Protein AF-A0A1J1LQ56-F1 (afdb_monomer)

Organism: NCBI:txid671072

Secondary structure (DSSP, 8-state):
-HHHHHHHHHHHHHHHHHHH-GGGHHHHHHHTSSSSB-HHHHHHHHHHH-TTS-TTHHHHHHHSTTEEEEETTEEEE-TTSPP----
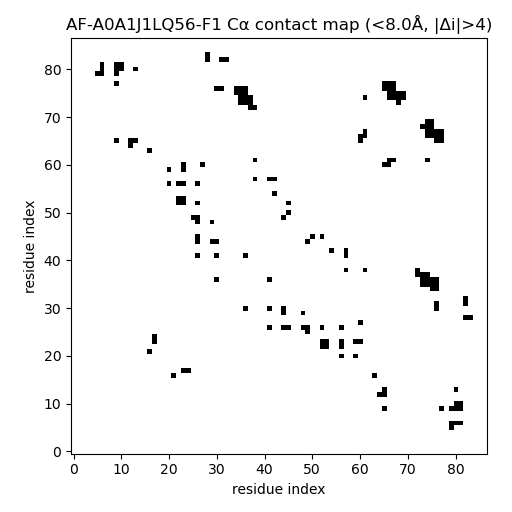
Structure (mmCIF, N/CA/C/O backbone):
data_AF-A0A1J1LQ56-F1
#
_entry.id   AF-A0A1J1LQ56-F1
#
loop_
_atom_site.group_PDB
_atom_site.id
_atom_site.type_symbol
_atom_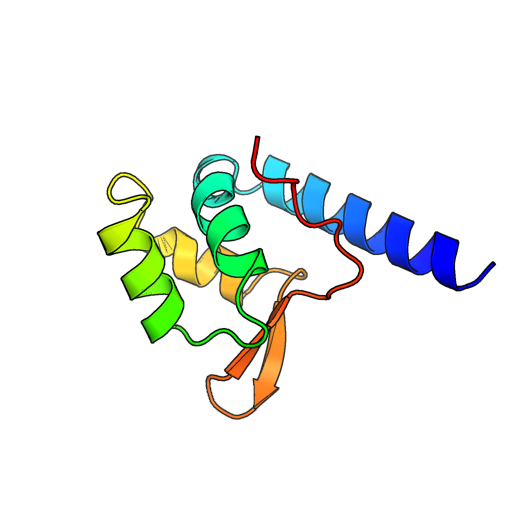site.label_atom_id
_atom_site.label_alt_id
_atom_site.label_comp_id
_atom_site.label_asym_id
_atom_site.label_entity_id
_atom_site.label_seq_id
_atom_site.pdbx_PDB_ins_code
_atom_site.Cartn_x
_atom_site.Cartn_y
_atom_site.Cartn_z
_atom_site.occupancy
_atom_site.B_iso_or_equiv
_atom_site.auth_seq_id
_atom_site.auth_comp_id
_atom_site.auth_asym_id
_atom_site.auth_atom_id
_atom_site.pdbx_PDB_model_num
ATOM 1 N N . MET A 1 1 ? 22.537 11.723 -14.459 1.00 52.53 1 MET A N 1
ATOM 2 C CA . MET A 1 1 ? 21.333 12.380 -15.013 1.00 52.53 1 MET A CA 1
ATOM 3 C C . MET A 1 1 ? 20.097 11.481 -14.960 1.00 52.53 1 MET A C 1
ATOM 5 O O . MET A 1 1 ? 19.094 11.926 -14.443 1.00 52.53 1 MET A O 1
ATOM 9 N N . VAL A 1 2 ? 20.145 10.217 -15.410 1.00 57.59 2 VAL A N 1
ATOM 10 C CA . VAL A 1 2 ? 18.956 9.324 -15.399 1.00 57.59 2 VAL A CA 1
ATOM 11 C C . VAL A 1 2 ? 18.510 8.880 -13.992 1.00 57.59 2 VAL A C 1
ATOM 13 O O . VAL A 1 2 ? 17.319 8.707 -13.776 1.00 57.59 2 VAL A O 1
ATOM 16 N N . HIS A 1 3 ? 19.434 8.705 -13.040 1.00 59.25 3 HIS A N 1
ATOM 17 C CA . HIS A 1 3 ? 19.104 8.315 -11.657 1.00 59.25 3 HIS A CA 1
ATOM 18 C C . HIS A 1 3 ? 18.302 9.401 -10.916 1.00 59.25 3 HIS A C 1
ATOM 20 O O . HIS A 1 3 ? 17.324 9.095 -10.252 1.00 59.25 3 HIS A O 1
ATOM 26 N N . ASP A 1 4 ? 18.654 10.667 -11.150 1.00 72.12 4 ASP A N 1
ATOM 27 C CA . ASP A 1 4 ? 18.020 11.852 -10.557 1.00 72.12 4 ASP A CA 1
ATOM 28 C C . ASP A 1 4 ? 16.536 11.974 -10.958 1.00 72.12 4 ASP A C 1
ATOM 30 O O . ASP A 1 4 ? 15.662 12.168 -10.123 1.00 72.12 4 ASP A O 1
ATOM 34 N N . ILE A 1 5 ? 16.223 11.723 -12.237 1.00 76.62 5 ILE A N 1
ATOM 35 C CA . ILE A 1 5 ? 14.846 11.786 -12.756 1.00 76.62 5 ILE A CA 1
ATOM 36 C C . ILE A 1 5 ? 13.960 10.675 -12.171 1.00 76.62 5 ILE A C 1
ATOM 38 O O . ILE A 1 5 ? 12.783 10.907 -11.901 1.00 76.62 5 ILE A O 1
ATOM 42 N N . ARG A 1 6 ? 14.494 9.457 -11.991 1.00 71.69 6 ARG A N 1
ATOM 43 C CA . ARG A 1 6 ? 13.712 8.350 -11.409 1.00 71.69 6 ARG A CA 1
ATOM 44 C C . ARG A 1 6 ? 13.374 8.617 -9.954 1.00 71.69 6 ARG A C 1
ATOM 46 O O . ARG A 1 6 ? 12.244 8.377 -9.549 1.00 71.69 6 ARG A O 1
ATOM 53 N N . GLN A 1 7 ? 14.330 9.166 -9.216 1.00 74.81 7 GLN A N 1
ATOM 54 C CA . GLN A 1 7 ? 14.147 9.501 -7.815 1.00 74.81 7 GLN A CA 1
ATOM 55 C C . GLN A 1 7 ? 13.136 10.640 -7.641 1.00 74.81 7 GLN A C 1
ATOM 57 O O . GLN A 1 7 ? 12.190 10.498 -6.879 1.00 74.81 7 GLN A O 1
ATOM 62 N N . GLN A 1 8 ? 13.216 11.689 -8.467 1.00 81.12 8 GLN A N 1
ATOM 63 C CA . GLN A 1 8 ? 12.196 12.747 -8.511 1.00 81.12 8 GLN A CA 1
ATOM 64 C C . GLN A 1 8 ? 10.792 12.217 -8.837 1.00 81.12 8 GLN A C 1
ATOM 66 O O . GLN A 1 8 ? 9.799 12.675 -8.276 1.00 81.12 8 GLN A O 1
ATOM 71 N N . LEU A 1 9 ? 10.688 11.251 -9.755 1.00 82.88 9 LEU A N 1
ATOM 72 C CA . LEU A 1 9 ? 9.407 10.634 -10.097 1.00 82.88 9 LEU A CA 1
ATOM 73 C C . LEU A 1 9 ? 8.862 9.777 -8.948 1.00 82.88 9 LEU A C 1
ATOM 75 O O . LEU A 1 9 ? 7.652 9.753 -8.724 1.00 82.88 9 LEU A O 1
ATOM 79 N N . ALA A 1 10 ? 9.741 9.071 -8.241 1.00 81.12 10 ALA A N 1
ATOM 80 C CA . ALA A 1 10 ? 9.389 8.272 -7.079 1.00 81.12 10 ALA A CA 1
ATOM 81 C C . ALA A 1 10 ? 8.889 9.157 -5.926 1.00 81.12 10 ALA A C 1
ATOM 83 O O . ALA A 1 10 ? 7.815 8.892 -5.385 1.00 81.12 10 ALA A O 1
ATOM 84 N N . ASP A 1 11 ? 9.591 10.256 -5.641 1.00 84.75 11 ASP A N 1
ATOM 85 C CA . ASP A 1 11 ? 9.189 11.256 -4.647 1.00 84.75 11 ASP A CA 1
ATOM 86 C C . ASP A 1 11 ? 7.826 11.862 -4.997 1.00 84.75 11 ASP A C 1
ATOM 88 O O . ASP A 1 11 ? 6.917 11.871 -4.171 1.00 84.75 11 ASP A O 1
ATOM 92 N N . HIS A 1 12 ? 7.622 12.258 -6.257 1.00 88.50 12 HIS A N 1
ATOM 93 C CA . HIS A 1 12 ? 6.348 12.828 -6.694 1.00 88.50 12 HIS A CA 1
ATOM 94 C C . HIS A 1 12 ? 5.172 11.846 -6.555 1.00 88.50 12 HIS A C 1
ATOM 96 O O . HIS A 1 12 ? 4.065 12.229 -6.174 1.00 88.50 12 HIS A O 1
ATOM 102 N N . ARG A 1 13 ? 5.390 10.558 -6.848 1.00 89.44 13 ARG A N 1
ATOM 103 C CA . ARG A 1 13 ? 4.365 9.519 -6.653 1.00 89.44 13 ARG A CA 1
ATOM 104 C C . ARG A 1 13 ? 4.068 9.293 -5.174 1.00 89.44 13 ARG A C 1
ATOM 106 O O . ARG A 1 13 ? 2.913 9.040 -4.836 1.00 89.44 13 ARG A O 1
ATOM 113 N N . LEU A 1 14 ? 5.087 9.359 -4.319 1.00 89.81 14 LEU A N 1
ATOM 114 C CA . LEU A 1 14 ? 4.939 9.207 -2.875 1.00 89.81 14 LEU A CA 1
ATOM 115 C C . LEU A 1 14 ? 4.161 10.385 -2.280 1.00 89.81 14 LEU A C 1
ATOM 117 O O . LEU A 1 14 ? 3.226 10.161 -1.517 1.00 89.81 14 LEU A O 1
ATOM 121 N N . GLU A 1 15 ? 4.481 11.615 -2.681 1.00 91.38 15 GLU A N 1
ATOM 122 C CA . GLU A 1 15 ? 3.738 12.822 -2.303 1.00 91.38 15 GLU A CA 1
ATOM 123 C C . GLU A 1 15 ? 2.269 12.724 -2.731 1.00 91.38 15 GLU A C 1
ATOM 125 O O . GLU A 1 15 ? 1.369 12.852 -1.900 1.00 91.38 15 GLU A O 1
ATOM 130 N N . ALA A 1 16 ? 2.012 12.394 -4.001 1.00 92.00 16 ALA A N 1
ATOM 131 C CA . ALA A 1 16 ? 0.653 12.237 -4.517 1.00 92.00 16 ALA A CA 1
ATOM 132 C C . ALA A 1 16 ? -0.132 11.125 -3.795 1.00 92.00 16 ALA A C 1
ATOM 134 O O . ALA A 1 16 ? -1.346 11.232 -3.595 1.00 92.00 16 ALA A O 1
ATOM 135 N N . PHE A 1 17 ? 0.545 10.046 -3.395 1.00 92.31 17 PHE A N 1
ATOM 136 C CA . PHE A 1 17 ? -0.064 8.988 -2.597 1.00 92.31 17 PHE A CA 1
ATOM 137 C C . PHE A 1 17 ? -0.402 9.474 -1.184 1.00 92.31 17 PHE A C 1
ATOM 139 O O . PHE A 1 17 ? -1.520 9.247 -0.725 1.00 92.31 17 PHE A O 1
ATOM 146 N N . ALA A 1 18 ? 0.523 10.168 -0.518 1.00 92.56 18 ALA A N 1
ATOM 147 C CA . ALA A 1 18 ? 0.337 10.686 0.835 1.00 92.56 18 ALA A CA 1
ATOM 148 C C . ALA A 1 18 ? -0.805 11.711 0.915 1.00 92.56 18 ALA A C 1
ATOM 150 O O . ALA A 1 18 ? -1.586 11.690 1.866 1.00 92.56 18 ALA A O 1
ATOM 151 N N . GLU A 1 19 ? -0.950 12.563 -0.103 1.00 93.56 19 GLU A N 1
ATOM 152 C CA . GLU A 1 19 ? -2.073 13.500 -0.209 1.00 93.56 19 GLU A CA 1
ATOM 153 C C . GLU A 1 19 ? -3.417 12.779 -0.363 1.00 93.56 19 GLU A C 1
ATOM 155 O O . GLU A 1 19 ? -4.423 13.183 0.226 1.00 93.56 19 GLU A O 1
ATOM 160 N N . ARG A 1 20 ? -3.449 11.697 -1.151 1.00 93.38 20 ARG A N 1
ATOM 161 C CA . ARG A 1 20 ? -4.683 10.961 -1.448 1.00 93.38 20 ARG A CA 1
ATOM 162 C C . ARG A 1 20 ? -5.091 9.999 -0.333 1.00 93.38 20 ARG A C 1
ATOM 164 O O . ARG A 1 20 ? -6.285 9.834 -0.086 1.00 93.38 20 ARG A O 1
ATOM 171 N N . PHE A 1 21 ? -4.120 9.371 0.325 1.00 93.31 21 PHE A N 1
ATOM 172 C CA . PHE A 1 21 ? -4.326 8.302 1.303 1.00 93.31 21 PHE A CA 1
ATOM 173 C C . PHE A 1 21 ? -3.498 8.525 2.582 1.00 93.31 21 PHE A C 1
ATOM 175 O O . PHE A 1 21 ? -2.685 7.676 2.958 1.00 93.31 21 PHE A O 1
ATOM 182 N N . PRO A 1 22 ? -3.713 9.634 3.314 1.00 90.31 22 PRO A N 1
ATOM 183 C CA . PRO A 1 22 ? -2.874 9.992 4.460 1.00 90.31 22 PRO A CA 1
ATOM 184 C C . PRO A 1 22 ? -2.898 8.943 5.582 1.00 90.31 22 PRO A C 1
ATOM 186 O O . PRO A 1 22 ? -1.901 8.746 6.266 1.00 90.31 22 PRO A O 1
ATOM 189 N N . LYS A 1 23 ? -4.015 8.222 5.749 1.00 91.44 23 LYS A N 1
ATOM 190 C CA . LYS A 1 23 ? -4.170 7.161 6.763 1.00 91.44 23 LYS A CA 1
ATOM 191 C C . LYS A 1 23 ? -3.514 5.826 6.384 1.00 91.44 23 LYS A C 1
ATOM 193 O O . LYS A 1 23 ? -3.440 4.927 7.215 1.00 91.44 23 LYS A O 1
ATOM 198 N N . THR A 1 24 ? -3.065 5.687 5.139 1.00 94.44 24 THR A N 1
ATOM 199 C CA . THR A 1 24 ? -2.441 4.462 4.616 1.00 94.44 24 THR A CA 1
ATOM 200 C C . THR A 1 24 ? -0.913 4.524 4.708 1.00 94.44 24 THR A C 1
ATOM 202 O O . THR A 1 24 ? -0.233 3.519 4.507 1.00 94.44 24 THR A O 1
ATOM 205 N N . MET A 1 25 ? -0.358 5.689 5.056 1.00 92.69 25 MET A N 1
ATOM 206 C CA . MET A 1 25 ? 1.084 5.918 5.073 1.00 92.69 25 MET A CA 1
ATOM 207 C C . MET A 1 25 ? 1.839 5.003 6.032 1.00 92.69 25 MET A C 1
ATOM 209 O O . MET A 1 25 ? 2.863 4.448 5.643 1.00 92.69 25 MET A O 1
ATOM 213 N N . ASP A 1 26 ? 1.316 4.771 7.235 1.00 92.94 26 ASP A N 1
ATOM 214 C CA . ASP A 1 26 ? 1.990 3.907 8.208 1.00 92.94 26 ASP A CA 1
ATOM 215 C C . ASP A 1 26 ? 2.082 2.460 7.697 1.00 92.94 26 ASP A C 1
ATOM 217 O O . ASP A 1 26 ? 3.135 1.826 7.778 1.00 92.94 26 ASP A O 1
ATOM 221 N N . LEU A 1 27 ? 1.017 1.954 7.060 1.00 94.81 27 LEU A N 1
ATOM 222 C CA . LEU A 1 27 ? 1.034 0.636 6.421 1.00 94.81 27 LEU A CA 1
ATOM 223 C C . LEU A 1 27 ? 2.009 0.591 5.237 1.00 94.81 27 LEU A C 1
ATOM 225 O O . LEU A 1 27 ? 2.726 -0.398 5.072 1.00 94.81 27 LEU A O 1
ATOM 229 N N . LEU A 1 28 ? 2.059 1.653 4.427 1.00 93.31 28 LEU A N 1
ATOM 230 C CA . LEU A 1 28 ? 2.987 1.756 3.301 1.00 93.31 28 LEU A CA 1
ATOM 231 C C . LEU A 1 28 ? 4.449 1.715 3.774 1.00 93.31 28 LEU A C 1
ATOM 233 O O . LEU A 1 28 ? 5.262 1.032 3.155 1.00 93.31 28 LEU A O 1
ATOM 237 N N . CYS A 1 29 ? 4.776 2.364 4.893 1.00 91.12 29 CYS A N 1
ATOM 238 C CA . CYS A 1 29 ? 6.110 2.303 5.497 1.00 91.12 29 CYS A CA 1
ATOM 239 C C . CYS A 1 29 ? 6.513 0.863 5.848 1.00 91.12 29 CYS A C 1
ATOM 241 O O . CYS A 1 29 ? 7.631 0.443 5.549 1.00 91.12 29 CYS A O 1
ATOM 243 N N . HIS A 1 30 ? 5.598 0.074 6.419 1.00 91.44 30 HIS A N 1
ATOM 244 C CA . HIS A 1 30 ? 5.842 -1.350 6.671 1.00 91.44 30 HIS A CA 1
ATOM 245 C C . HIS A 1 30 ? 5.952 -2.167 5.375 1.00 91.44 30 HIS A C 1
ATOM 247 O O . HIS A 1 30 ? 6.757 -3.096 5.297 1.00 91.44 30 HIS A O 1
ATOM 253 N N . ALA A 1 31 ? 5.169 -1.819 4.353 1.00 91.56 31 ALA A N 1
ATOM 254 C CA . ALA A 1 31 ? 5.173 -2.479 3.051 1.00 91.56 31 ALA A CA 1
ATOM 255 C C . ALA A 1 31 ? 6.421 -2.169 2.203 1.00 91.56 31 ALA A C 1
ATOM 257 O O . ALA A 1 31 ? 6.762 -2.960 1.329 1.00 91.56 31 ALA A O 1
ATOM 258 N N . ALA A 1 32 ? 7.121 -1.063 2.463 1.00 88.31 32 ALA A N 1
ATOM 259 C CA . ALA A 1 32 ? 8.352 -0.695 1.761 1.00 88.31 32 ALA A CA 1
ATOM 260 C C . ALA A 1 32 ? 9.557 -1.582 2.126 1.00 88.31 32 ALA A C 1
ATOM 262 O O . ALA A 1 32 ? 10.543 -1.604 1.395 1.00 88.31 32 ALA A O 1
ATOM 263 N N . PHE A 1 33 ? 9.498 -2.311 3.248 1.00 83.75 33 PHE A N 1
ATOM 264 C CA . PHE A 1 33 ? 10.599 -3.169 3.696 1.00 83.75 33 PHE A CA 1
ATOM 265 C C . PHE A 1 33 ? 10.678 -4.524 2.958 1.00 83.75 33 PHE A C 1
ATOM 267 O O . PHE A 1 33 ? 11.774 -4.914 2.547 1.00 83.75 33 PHE A O 1
ATOM 274 N N . PRO A 1 34 ? 9.577 -5.280 2.766 1.00 80.56 34 PRO A N 1
ATOM 275 C CA . PRO A 1 34 ? 9.600 -6.498 1.962 1.00 80.56 34 PRO A CA 1
ATOM 276 C C . PRO A 1 34 ? 9.983 -6.245 0.498 1.00 80.56 34 PRO A C 1
ATOM 278 O O . PRO A 1 34 ? 9.407 -5.395 -0.170 1.00 80.56 34 PRO A O 1
ATOM 281 N N . LEU A 1 35 ? 10.881 -7.076 -0.043 1.00 80.25 35 LEU A N 1
ATOM 282 C CA . LEU A 1 35 ? 11.259 -7.026 -1.463 1.00 80.25 35 LEU A CA 1
ATOM 283 C C . LEU A 1 35 ? 10.094 -7.383 -2.405 1.00 80.25 35 LEU A C 1
ATOM 285 O O . LEU A 1 35 ? 10.073 -6.967 -3.560 1.00 80.25 35 LEU A O 1
ATOM 289 N N . ALA A 1 36 ? 9.139 -8.177 -1.921 1.00 88.12 36 ALA A N 1
ATOM 290 C CA . ALA A 1 36 ? 7.951 -8.559 -2.662 1.00 88.12 36 ALA A CA 1
ATOM 291 C C . ALA A 1 36 ? 6.725 -8.537 -1.747 1.00 88.12 36 ALA A C 1
ATOM 293 O O . ALA A 1 36 ? 6.762 -9.008 -0.607 1.00 88.12 36 ALA A O 1
ATOM 294 N N . LEU A 1 37 ? 5.629 -8.012 -2.277 1.00 92.69 37 LEU A N 1
ATOM 295 C CA . LEU A 1 37 ? 4.354 -7.848 -1.606 1.00 92.69 37 LEU A CA 1
ATOM 296 C C . LEU A 1 37 ? 3.325 -8.820 -2.161 1.00 92.69 37 LEU A C 1
ATOM 298 O O . LEU A 1 37 ? 3.221 -9.035 -3.367 1.00 92.69 37 LEU A O 1
ATOM 302 N N . THR A 1 38 ? 2.515 -9.357 -1.257 1.00 95.12 38 THR A N 1
ATOM 303 C CA . THR A 1 38 ? 1.279 -10.071 -1.583 1.00 95.12 38 THR A CA 1
ATOM 304 C C . THR A 1 38 ? 0.128 -9.420 -0.817 1.00 95.12 38 THR A C 1
ATOM 306 O O . THR A 1 38 ? 0.368 -8.832 0.246 1.00 95.12 38 THR A O 1
ATOM 309 N N . PRO A 1 39 ? -1.129 -9.539 -1.286 1.00 94.81 39 PRO A N 1
ATOM 310 C CA . PRO A 1 39 ? -2.280 -9.048 -0.531 1.00 94.81 39 PRO A CA 1
ATOM 311 C C . PRO A 1 39 ? -2.328 -9.634 0.884 1.00 94.81 39 PRO A C 1
ATOM 313 O O . PRO A 1 39 ? -2.577 -8.918 1.848 1.00 94.81 39 PRO A O 1
ATOM 316 N N . HIS A 1 40 ? -2.017 -10.927 1.017 1.00 95.56 40 HIS A N 1
ATOM 317 C CA . HIS A 1 40 ? -1.985 -11.605 2.308 1.00 95.56 40 HIS A CA 1
ATOM 318 C C . HIS A 1 40 ? -0.939 -11.004 3.255 1.00 95.56 40 HIS A C 1
ATOM 320 O O . HIS A 1 40 ? -1.261 -10.713 4.404 1.00 95.56 40 HIS A O 1
ATOM 326 N N . LEU A 1 41 ? 0.281 -10.747 2.768 1.00 94.94 41 LEU A N 1
ATOM 327 C CA . LEU A 1 41 ? 1.323 -10.104 3.569 1.00 94.94 41 LEU A CA 1
ATOM 328 C C . LEU A 1 41 ? 0.894 -8.708 4.037 1.00 94.94 41 LEU A C 1
ATOM 330 O O . LEU A 1 41 ? 1.087 -8.386 5.204 1.00 94.94 41 LEU A O 1
ATOM 334 N N . LEU A 1 42 ? 0.276 -7.899 3.170 1.00 95.00 42 LEU A N 1
ATOM 335 C CA . LEU A 1 42 ? -0.222 -6.573 3.551 1.00 95.00 42 LEU A CA 1
ATOM 336 C C . LEU A 1 42 ? -1.310 -6.649 4.629 1.00 95.00 42 LEU A C 1
ATOM 338 O O . LEU A 1 42 ? -1.286 -5.861 5.572 1.00 95.00 42 LEU A O 1
ATOM 342 N N . TYR A 1 43 ? -2.221 -7.623 4.540 1.00 95.81 43 TYR A N 1
ATOM 343 C CA . TYR A 1 43 ? -3.190 -7.872 5.609 1.00 95.81 43 TYR A CA 1
ATOM 344 C C . TYR A 1 43 ? -2.508 -8.268 6.922 1.00 95.81 43 TYR A C 1
ATOM 346 O O . TYR A 1 43 ? -2.880 -7.750 7.972 1.00 95.81 43 TYR A O 1
ATOM 354 N N . CYS A 1 44 ? -1.480 -9.122 6.878 1.00 95.94 44 CYS A N 1
ATOM 355 C CA . CYS A 1 44 ? -0.697 -9.461 8.066 1.00 95.94 44 CYS A CA 1
ATOM 356 C C . CYS A 1 44 ? 0.015 -8.236 8.653 1.00 95.94 44 CYS A C 1
ATOM 358 O O . CYS A 1 44 ? -0.013 -8.052 9.866 1.00 95.94 44 CYS A O 1
ATOM 360 N N . LEU A 1 45 ? 0.628 -7.389 7.822 1.00 95.31 45 LEU A N 1
ATOM 361 C CA . LEU A 1 45 ? 1.289 -6.170 8.289 1.00 95.31 45 LEU A CA 1
ATOM 362 C C . LEU A 1 45 ? 0.293 -5.228 8.971 1.00 95.31 45 LEU A C 1
ATOM 364 O O . LEU A 1 45 ? 0.573 -4.726 10.057 1.00 95.31 45 LEU A O 1
ATOM 368 N N . ARG A 1 46 ? -0.892 -5.053 8.380 1.00 96.25 46 ARG A N 1
ATOM 369 C CA . ARG A 1 46 ? -1.949 -4.235 8.971 1.00 96.25 46 ARG A CA 1
ATOM 370 C C . ARG A 1 46 ? -2.369 -4.754 10.342 1.00 96.25 46 ARG A C 1
ATOM 372 O O . ARG A 1 46 ? -2.319 -4.008 11.307 1.00 96.25 46 ARG A O 1
ATOM 379 N N . GLU A 1 47 ? -2.718 -6.034 10.436 1.00 96.50 47 GLU A N 1
ATOM 380 C CA . GLU A 1 47 ? -3.185 -6.640 11.691 1.00 96.50 47 GLU A CA 1
ATOM 381 C C . GLU A 1 47 ? -2.142 -6.598 12.815 1.00 96.50 47 GLU A C 1
ATOM 383 O O . GLU A 1 47 ? -2.498 -6.464 13.981 1.00 96.50 47 GLU A O 1
ATOM 388 N N . ASN A 1 48 ? -0.852 -6.715 12.485 1.00 96.00 48 ASN A N 1
ATOM 389 C CA . ASN A 1 48 ? 0.196 -6.827 13.503 1.00 96.00 48 ASN A CA 1
ATOM 390 C C . ASN A 1 48 ? 0.846 -5.491 13.881 1.00 96.00 48 ASN A C 1
ATOM 392 O O . ASN A 1 48 ? 1.332 -5.367 15.003 1.00 96.00 48 ASN A O 1
ATOM 396 N N . PHE A 1 49 ? 0.887 -4.514 12.970 1.00 94.19 49 PHE A N 1
ATOM 397 C CA . PHE A 1 49 ? 1.622 -3.263 13.191 1.00 94.19 49 PHE A CA 1
ATOM 398 C C . PHE A 1 49 ? 0.736 -2.017 13.189 1.00 94.19 49 PHE A C 1
ATOM 400 O O . PHE A 1 49 ? 1.036 -1.072 13.912 1.00 94.19 49 PHE A O 1
ATOM 407 N N . VAL A 1 50 ? -0.352 -2.007 12.411 1.00 94.62 50 VAL A N 1
ATOM 408 C CA . VAL A 1 50 ? -1.234 -0.837 12.248 1.00 94.62 50 VAL A CA 1
ATOM 409 C C . VAL A 1 50 ? -2.716 -1.246 12.261 1.00 94.62 50 VAL A C 1
ATOM 411 O O . VAL A 1 50 ? -3.425 -1.044 11.272 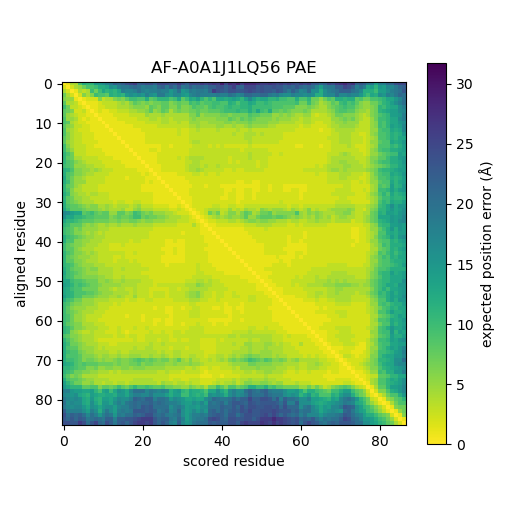1.00 94.62 50 VAL A O 1
ATOM 414 N N . PRO A 1 51 ? -3.214 -1.841 13.364 1.00 93.50 51 PRO A N 1
ATOM 415 C CA . PRO A 1 51 ? -4.564 -2.411 13.420 1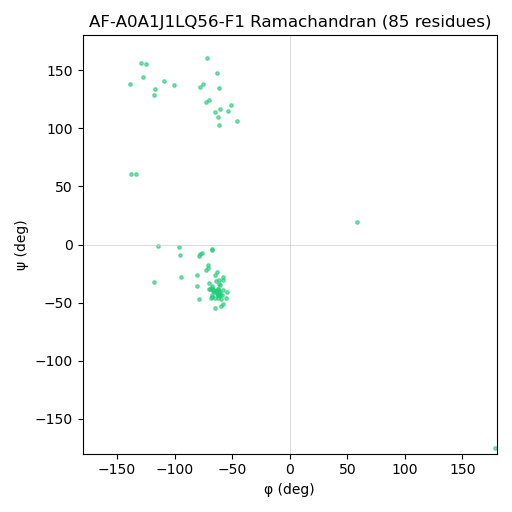.00 93.50 51 PRO A CA 1
ATOM 416 C C . PRO A 1 51 ? -5.678 -1.368 13.243 1.00 93.50 51 PRO A C 1
ATOM 418 O O . PRO A 1 51 ? -6.767 -1.713 12.794 1.00 93.50 51 PRO A O 1
ATOM 421 N N . ASP A 1 52 ? -5.396 -0.097 13.541 1.00 92.19 52 ASP A N 1
ATOM 422 C CA . ASP A 1 52 ? -6.332 1.021 13.366 1.00 92.19 52 ASP A CA 1
ATOM 423 C C . ASP A 1 52 ? -6.448 1.499 11.904 1.00 92.19 52 ASP A C 1
ATOM 425 O O . ASP A 1 52 ? -7.287 2.343 11.585 1.00 92.19 52 ASP A O 1
ATOM 429 N N . CYS A 1 53 ? -5.602 0.989 11.003 1.00 93.31 53 CYS A N 1
ATOM 430 C CA . CYS A 1 53 ? -5.651 1.314 9.583 1.00 93.31 53 CYS A CA 1
ATOM 431 C C . CYS A 1 53 ? -6.824 0.582 8.905 1.00 93.31 53 CYS A C 1
ATOM 433 O O . CYS A 1 53 ? -7.073 -0.599 9.155 1.00 93.31 53 CYS A O 1
ATOM 435 N N . ASP A 1 54 ? -7.544 1.270 8.017 1.00 93.00 54 ASP A N 1
ATOM 436 C CA . ASP A 1 54 ? -8.730 0.715 7.365 1.00 93.00 54 ASP A CA 1
ATOM 437 C C . ASP A 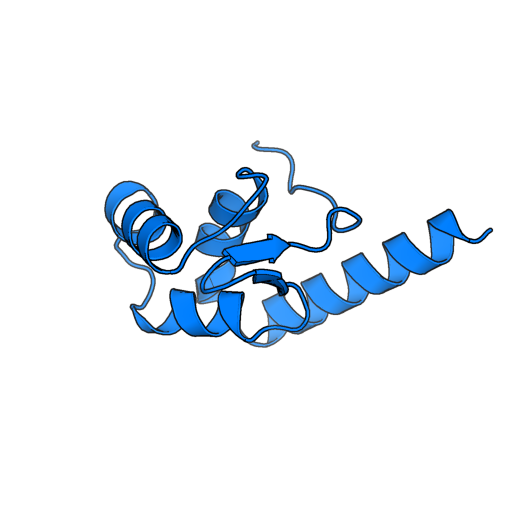1 54 ? -8.393 -0.508 6.493 1.00 93.00 54 ASP A C 1
ATOM 439 O O . ASP A 1 54 ? -7.353 -0.583 5.837 1.00 93.00 54 ASP A O 1
ATOM 443 N N . PHE A 1 55 ? -9.322 -1.465 6.386 1.00 92.25 55 PHE A N 1
ATOM 444 C CA . PHE A 1 55 ? -9.129 -2.650 5.536 1.00 92.25 55 PHE A CA 1
ATOM 445 C C . PHE A 1 55 ? -8.870 -2.309 4.062 1.00 92.25 55 PHE A C 1
ATOM 447 O O . PHE A 1 55 ? -8.200 -3.078 3.367 1.00 92.25 55 PHE A O 1
ATOM 454 N N . ILE A 1 56 ? -9.394 -1.171 3.599 1.00 94.31 56 ILE A N 1
ATOM 455 C CA . ILE A 1 56 ? -9.239 -0.694 2.223 1.00 94.31 56 ILE A CA 1
ATOM 456 C C . ILE A 1 56 ? -7.811 -0.218 1.919 1.00 94.31 56 ILE A C 1
ATOM 458 O O . ILE A 1 56 ? -7.403 -0.266 0.762 1.00 94.31 56 ILE A O 1
ATOM 462 N N . ALA A 1 57 ? -7.016 0.113 2.943 1.00 94.56 57 ALA A N 1
ATOM 463 C CA . ALA A 1 57 ? -5.641 0.589 2.800 1.00 94.56 57 ALA A CA 1
ATOM 464 C C . ALA A 1 57 ? -4.739 -0.402 2.043 1.00 94.56 57 ALA A C 1
ATOM 466 O O . ALA A 1 57 ? -3.834 -0.010 1.310 1.00 94.56 57 ALA A O 1
ATOM 467 N N . VAL A 1 58 ? -5.023 -1.705 2.155 1.00 94.88 58 VAL A N 1
ATOM 468 C CA . VAL A 1 58 ? -4.334 -2.746 1.375 1.00 94.88 58 VAL A CA 1
ATOM 469 C C . VAL A 1 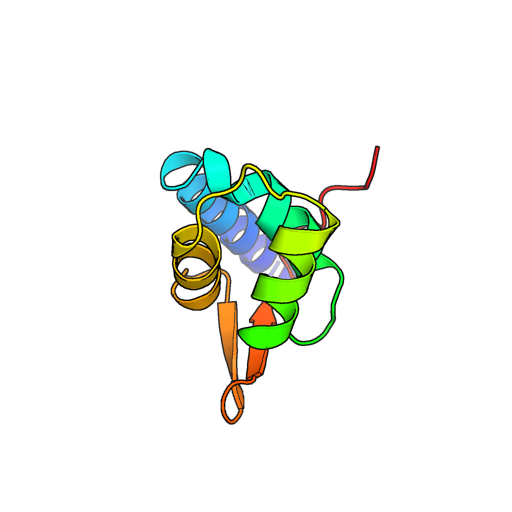58 ? -4.567 -2.557 -0.126 1.00 94.88 58 VAL A C 1
ATOM 471 O O . VAL A 1 58 ? -3.628 -2.659 -0.913 1.00 94.88 58 VAL A O 1
ATOM 474 N N . ALA A 1 59 ? -5.804 -2.264 -0.530 1.00 94.31 59 ALA A N 1
ATOM 475 C CA . ALA A 1 59 ? -6.137 -2.015 -1.928 1.00 94.31 59 ALA A CA 1
ATOM 476 C C . ALA A 1 59 ? -5.554 -0.682 -2.412 1.00 94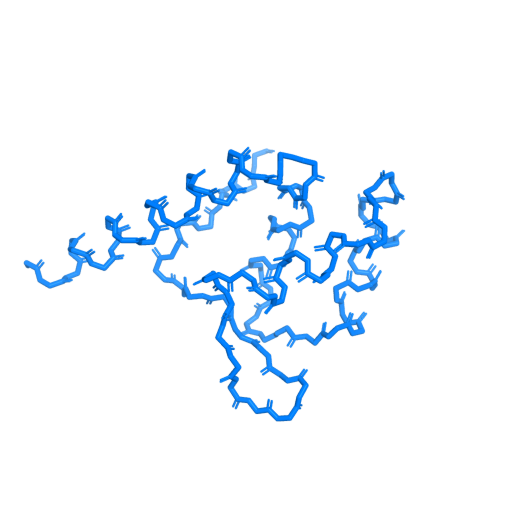.31 59 ALA A C 1
ATOM 478 O O . ALA A 1 59 ? -5.049 -0.632 -3.532 1.00 94.31 59 ALA A O 1
ATOM 479 N N . ASP A 1 60 ? -5.563 0.355 -1.566 1.00 94.88 60 ASP A N 1
ATOM 480 C CA . ASP A 1 60 ? -4.948 1.647 -1.885 1.00 94.88 60 ASP A CA 1
ATOM 481 C C . ASP A 1 60 ? -3.473 1.468 -2.265 1.00 94.88 60 ASP A C 1
ATOM 483 O O . ASP A 1 60 ? -3.043 1.980 -3.295 1.00 94.88 60 ASP A O 1
ATOM 487 N N . ILE A 1 61 ? -2.714 0.674 -1.497 1.00 93.38 61 ILE A N 1
ATOM 488 C CA . ILE A 1 61 ? -1.301 0.379 -1.787 1.00 93.38 61 ILE A CA 1
ATOM 489 C C . ILE A 1 61 ? -1.163 -0.408 -3.094 1.00 93.38 61 ILE A C 1
ATOM 491 O O . ILE A 1 61 ? -0.449 0.032 -3.997 1.00 93.38 61 ILE A O 1
ATOM 495 N N . LEU A 1 62 ? -1.854 -1.546 -3.221 1.00 93.31 62 LEU A N 1
ATOM 496 C CA . LEU A 1 62 ? -1.694 -2.460 -4.362 1.00 93.31 62 LEU A CA 1
ATOM 497 C C . LEU A 1 62 ? -2.104 -1.851 -5.705 1.00 93.31 62 LEU A C 1
ATOM 499 O O . LEU A 1 62 ? -1.553 -2.225 -6.739 1.00 93.31 62 LEU A O 1
ATOM 503 N N . LEU A 1 63 ? -3.088 -0.950 -5.695 1.00 92.06 63 LEU A N 1
ATOM 504 C CA . LEU A 1 63 ? -3.614 -0.294 -6.893 1.00 92.06 63 LEU A CA 1
ATOM 505 C C . LEU A 1 63 ? -2.986 1.082 -7.143 1.00 92.06 63 LEU A C 1
ATOM 507 O O . LEU A 1 63 ? -3.314 1.736 -8.137 1.00 92.06 63 LEU A O 1
ATOM 511 N N . SER A 1 64 ? -2.104 1.542 -6.256 1.00 92.06 64 SER A N 1
ATOM 512 C CA . SER A 1 64 ? -1.373 2.788 -6.458 1.00 92.06 64 SER A CA 1
ATOM 513 C C . SER A 1 64 ? -0.317 2.659 -7.550 1.00 92.06 64 SER A C 1
ATOM 515 O O . SER A 1 64 ? 0.190 1.580 -7.845 1.00 92.06 64 SER A O 1
ATOM 517 N N . SER A 1 65 ? 0.110 3.803 -8.079 1.00 89.38 65 SER A N 1
ATOM 518 C CA . SER A 1 65 ? 1.266 3.888 -8.973 1.00 89.38 65 SER A CA 1
ATOM 519 C C . SER A 1 65 ? 2.607 3.579 -8.296 1.00 89.38 65 SER A C 1
ATOM 521 O O . SER A 1 65 ? 3.627 3.593 -8.981 1.00 89.38 65 SER A O 1
ATOM 523 N N . LEU A 1 66 ? 2.630 3.366 -6.973 1.00 89.50 66 LEU A N 1
ATOM 524 C CA . LEU A 1 66 ? 3.830 2.963 -6.233 1.00 89.50 66 LEU A CA 1
ATOM 525 C C . LEU A 1 66 ? 4.091 1.461 -6.355 1.00 89.50 66 LEU A C 1
ATOM 527 O O . LEU A 1 66 ? 5.237 1.039 -6.235 1.00 89.50 66 LEU A O 1
ATOM 531 N N . CYS A 1 67 ? 3.043 0.666 -6.592 1.00 89.56 67 CYS A N 1
ATOM 532 C CA . CYS A 1 67 ? 3.142 -0.777 -6.742 1.00 89.56 67 CYS A CA 1
ATOM 533 C C . CYS A 1 67 ? 3.117 -1.191 -8.213 1.00 89.56 67 CYS A C 1
ATOM 535 O O . CYS A 1 67 ? 2.290 -0.741 -9.005 1.00 89.56 67 CYS A O 1
ATOM 537 N N . VAL A 1 68 ? 3.992 -2.128 -8.564 1.00 89.81 68 VAL A N 1
ATOM 538 C CA . VAL A 1 68 ? 4.013 -2.782 -9.873 1.00 89.81 68 VAL A CA 1
ATOM 539 C C . VAL A 1 68 ? 3.752 -4.272 -9.708 1.00 89.81 68 VAL A C 1
ATOM 541 O O . VAL A 1 68 ? 4.328 -4.920 -8.836 1.00 89.81 68 VAL A O 1
ATOM 544 N N . SER A 1 69 ? 2.873 -4.833 -10.540 1.00 90.69 69 SER A N 1
ATOM 545 C CA . SER A 1 69 ? 2.661 -6.282 -10.578 1.00 90.69 69 SER A CA 1
ATOM 546 C C . SER A 1 69 ? 3.859 -6.952 -11.248 1.00 90.69 69 SER A C 1
ATOM 548 O O . SER A 1 69 ? 4.204 -6.631 -12.385 1.00 90.69 69 SER A O 1
ATOM 550 N N . VAL A 1 70 ? 4.490 -7.882 -10.533 1.00 90.25 70 VAL A N 1
ATOM 551 C CA . VAL A 1 70 ? 5.673 -8.632 -10.995 1.00 90.25 70 VAL A CA 1
ATOM 552 C C . VAL A 1 70 ? 5.386 -10.127 -11.164 1.00 90.25 70 VAL A C 1
ATOM 554 O O . VAL A 1 70 ? 6.249 -10.894 -11.585 1.00 90.25 70 VAL A O 1
ATOM 557 N N . GLY A 1 71 ? 4.164 -10.557 -10.853 1.00 87.62 71 GLY A N 1
ATOM 558 C CA . GLY A 1 71 ? 3.713 -11.935 -10.978 1.00 87.62 71 GLY A CA 1
ATOM 559 C C . GLY A 1 71 ? 2.276 -12.108 -10.495 1.00 87.62 71 GLY A C 1
ATOM 560 O O . GLY A 1 71 ? 1.594 -11.146 -10.138 1.00 87.62 71 GLY A O 1
ATOM 561 N N . ARG A 1 72 ? 1.800 -13.356 -10.468 1.00 89.25 72 ARG A N 1
ATOM 562 C CA . ARG A 1 72 ? 0.455 -13.667 -9.972 1.00 89.25 72 ARG A CA 1
ATOM 563 C C . ARG A 1 72 ? 0.374 -13.351 -8.479 1.00 89.25 72 ARG A C 1
ATOM 565 O O . ARG A 1 72 ? 1.032 -14.014 -7.688 1.00 89.25 72 ARG A O 1
ATOM 572 N N . GLU A 1 73 ? -0.437 -12.351 -8.134 1.00 88.81 73 GLU A N 1
ATOM 573 C CA . GLU A 1 73 ? -0.622 -11.855 -6.758 1.00 88.81 73 GLU A CA 1
ATOM 574 C C . GLU A 1 73 ? 0.674 -11.365 -6.089 1.00 88.81 73 GLU A C 1
ATOM 576 O O . GLU A 1 73 ? 0.733 -11.236 -4.867 1.00 88.81 73 GLU A O 1
ATOM 581 N N . LEU A 1 74 ? 1.695 -11.062 -6.895 1.00 91.81 74 LEU A N 1
ATOM 582 C CA . LEU A 1 74 ? 2.995 -10.598 -6.442 1.00 91.81 74 LEU A CA 1
ATOM 583 C C . LEU A 1 74 ? 3.253 -9.193 -6.980 1.00 91.81 74 LEU A C 1
ATOM 585 O O . LEU A 1 74 ? 3.138 -8.941 -8.184 1.00 91.81 74 LEU A O 1
ATOM 589 N N . TYR A 1 75 ? 3.624 -8.300 -6.076 1.00 92.88 75 TYR A N 1
ATOM 590 C CA . TYR A 1 75 ? 3.842 -6.888 -6.343 1.00 92.88 75 TYR A CA 1
ATOM 591 C C . TYR A 1 75 ? 5.197 -6.459 -5.790 1.00 92.88 75 TYR A C 1
ATOM 593 O O . TYR A 1 75 ? 5.720 -7.078 -4.866 1.00 92.88 75 TYR A O 1
ATOM 601 N N . ALA A 1 76 ? 5.763 -5.398 -6.339 1.00 88.88 76 ALA A N 1
ATOM 602 C CA . ALA A 1 76 ? 6.920 -4.720 -5.774 1.00 88.88 76 ALA A CA 1
ATOM 603 C C . ALA A 1 76 ? 6.596 -3.233 -5.645 1.00 88.88 76 ALA A C 1
ATOM 605 O O . ALA A 1 76 ? 5.903 -2.687 -6.505 1.00 88.88 76 ALA A O 1
ATOM 606 N N . ILE A 1 77 ? 7.091 -2.589 -4.589 1.00 87.38 77 ILE A N 1
ATOM 607 C CA . ILE A 1 77 ? 7.136 -1.127 -4.545 1.00 87.38 77 ILE A CA 1
ATOM 608 C C . ILE A 1 77 ? 8.324 -0.688 -5.397 1.00 87.38 77 ILE A C 1
ATOM 610 O O . ILE A 1 77 ? 9.388 -1.303 -5.331 1.00 87.38 77 ILE A O 1
ATOM 614 N N . ASP A 1 78 ? 8.128 0.326 -6.236 1.00 77.00 78 ASP A N 1
ATOM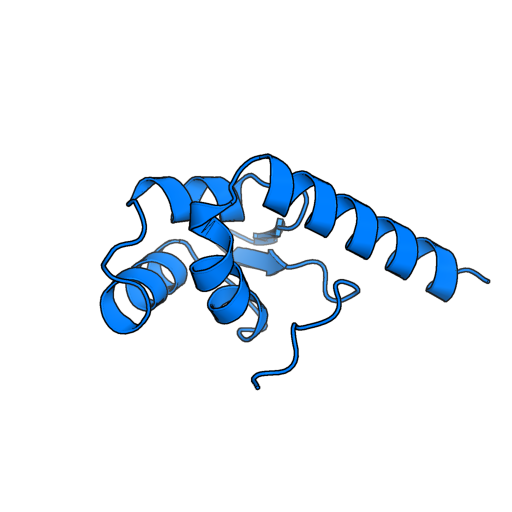 615 C CA . ASP A 1 78 ? 9.181 0.868 -7.096 1.00 77.00 78 ASP A CA 1
ATOM 616 C C . ASP A 1 78 ? 10.336 1.413 -6.227 1.00 77.00 78 ASP A C 1
ATOM 618 O O . ASP A 1 78 ? 10.222 2.468 -5.612 1.00 77.00 78 ASP A O 1
ATOM 622 N N . VAL A 1 79 ? 11.432 0.649 -6.131 1.00 58.25 79 VAL A N 1
ATOM 623 C CA . VAL A 1 79 ? 12.495 0.746 -5.100 1.00 58.25 79 VAL A CA 1
ATOM 624 C C . VAL A 1 79 ? 13.336 2.033 -5.192 1.00 58.25 79 VAL A C 1
ATOM 626 O O . VAL A 1 79 ? 14.174 2.290 -4.334 1.00 58.25 79 VAL A O 1
ATOM 629 N N . ASP A 1 80 ? 13.099 2.876 -6.198 1.00 57.41 80 ASP A N 1
ATOM 630 C CA . ASP A 1 80 ? 13.659 4.232 -6.235 1.00 57.41 80 ASP A CA 1
ATOM 631 C C . ASP A 1 80 ? 12.918 5.196 -5.273 1.00 57.41 80 ASP A C 1
ATOM 633 O O . ASP A 1 80 ? 13.385 6.316 -5.063 1.00 57.41 80 ASP A O 1
ATOM 637 N N . THR A 1 81 ? 11.800 4.787 -4.648 1.00 51.44 81 THR A N 1
ATOM 638 C CA . THR A 1 81 ? 11.186 5.543 -3.541 1.00 51.44 81 THR A CA 1
ATOM 639 C C . THR A 1 81 ? 12.071 5.454 -2.298 1.00 51.44 81 THR A C 1
ATOM 641 O O . THR A 1 81 ? 12.348 4.339 -1.844 1.00 51.44 81 THR A O 1
ATOM 644 N N . PRO A 1 82 ? 12.500 6.580 -1.702 1.00 47.16 82 PRO A N 1
ATOM 645 C CA . PRO A 1 82 ? 13.310 6.541 -0.497 1.00 47.16 82 PRO A CA 1
ATOM 646 C C . PRO A 1 82 ? 12.525 5.851 0.616 1.00 47.16 82 PRO A C 1
ATOM 648 O O . PRO A 1 82 ? 11.480 6.333 1.048 1.00 47.16 82 PRO A O 1
ATOM 651 N N . THR A 1 83 ? 13.034 4.713 1.092 1.00 47.06 83 THR A N 1
ATOM 652 C CA . THR A 1 83 ? 12.551 4.086 2.325 1.00 47.06 83 THR A CA 1
ATOM 653 C C . THR A 1 83 ? 12.543 5.163 3.414 1.00 47.06 83 THR A C 1
ATOM 655 O O . THR A 1 83 ? 13.616 5.717 3.688 1.00 47.06 83 THR A O 1
ATOM 658 N N . PRO A 1 84 ? 11.396 5.502 4.032 1.00 48.12 84 PRO A N 1
ATOM 659 C CA . PRO A 1 84 ? 11.405 6.397 5.174 1.00 48.12 84 PRO A CA 1
ATOM 660 C C . PRO A 1 84 ? 12.219 5.694 6.255 1.00 48.12 84 PRO A C 1
ATOM 662 O O . PRO A 1 84 ? 11.839 4.634 6.750 1.00 48.12 84 PRO A O 1
ATOM 665 N N . ALA A 1 85 ? 13.411 6.228 6.525 1.00 41.03 85 ALA A N 1
ATOM 666 C CA . ALA A 1 85 ? 14.310 5.688 7.524 1.00 41.03 85 ALA A CA 1
ATOM 667 C C . ALA A 1 85 ? 13.533 5.570 8.838 1.00 41.03 85 ALA A C 1
ATOM 669 O O . ALA A 1 85 ? 13.103 6.587 9.379 1.00 41.03 85 ALA A O 1
ATOM 670 N N . LEU A 1 86 ? 13.336 4.332 9.301 1.00 39.31 86 LEU A N 1
ATOM 671 C CA . LEU A 1 86 ? 12.812 4.010 10.625 1.00 39.31 86 LEU A CA 1
ATOM 672 C C . LEU A 1 86 ? 13.553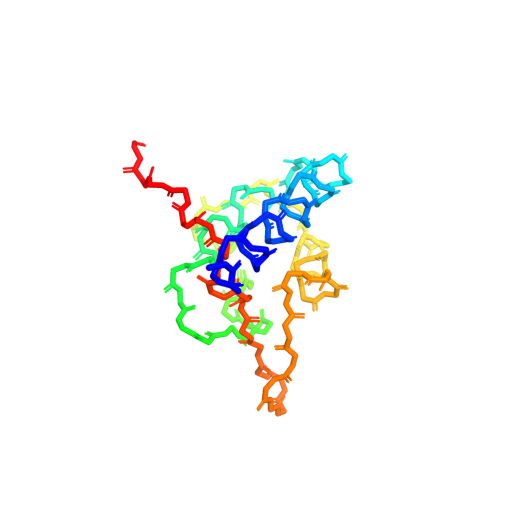 4.883 11.652 1.00 39.31 86 LEU A C 1
ATOM 674 O O . LEU A 1 86 ? 14.745 4.680 11.896 1.00 39.31 86 LEU A O 1
ATOM 678 N N . ARG A 1 87 ? 12.860 5.896 12.175 1.00 35.66 87 ARG A N 1
ATOM 679 C CA . ARG A 1 87 ? 13.286 6.737 13.294 1.00 35.66 87 ARG A CA 1
ATOM 680 C C . ARG A 1 87 ? 12.437 6.414 14.505 1.00 35.66 87 ARG A C 1
ATOM 682 O O . ARG A 1 87 ? 11.216 6.234 14.315 1.00 35.66 87 ARG A O 1
#

Nearest PDB structures (foldseek):
  7asv-assembly1_A  TM=5.384E-01  e=8.525E-01  Homo sapiens
  2l01-assembly1_B  TM=4.503E-01  e=4.004E+00  Phocaeicola vulgatus ATCC 8482
  5hs9-assembly1_B  TM=5.667E-01  e=6.174E+00  Bacillus subtilis subsp. subtilis str. 168
  9cpc-assembly1_4J  TM=3.926E-01  e=2.596E+00  Sus scrofa

Radius of gyration: 12.6 Å; Cα contacts (8 Å, |Δi|>4): 92; chains: 1; bounding box: 31×27×29 Å

Solvent-accessible surface area (backbone atoms only — not comparable to full-atom values): 5158 Å² total; per-residue (Å²): 115,71,68,60,55,49,35,53,50,29,49,53,52,49,51,56,44,44,75,75,40,63,76,36,45,71,54,48,61,60,57,65,69,50,84,63,44,35,71,66,55,48,51,52,49,29,67,74,76,40,65,89,44,61,84,62,41,53,54,56,49,64,72,30,94,56,34,44,81,79,52,92,74,29,28,29,61,58,80,58,36,79,73,78,75,90,124

pLDDT: mean 84.65, std 15.26, range [35.66, 96.5]

Foldseek 3Di:
DVLVVLLVVLVVLVVVLCVVCVLLVVLVLVVQPDQKDALVVSVVSCVPPPVVRDNCSSVSVCVGPQWDDPDDRIIGGPNSNDNPPDD

Sequence (87 aa):
MVHDIRQQLADHRLEAFAERFPKTMDLLCHAAFPLALTPHLLYCLRENFVPDCDFIAVADILLSSLCVSVGRELYAIDVDTPTPALR

Mean predicted aligned error: 6.12 Å